Protein AF-A0AAW6M490-F1 (afdb_monomer_lite)

Sequence (82 aa):
MSAALLPPSEIAILLDIAADQRDYFCDICKNHRQTPIYNAYHQGRLQTKYELRQTVIKLAKAGSPAAEPLADKYMREQIVNE

pLDDT: mean 93.39, std 9.44, range [43.03, 97.94]

Secondary structure (DSSP, 8-state):
-GGGT--HHHHHHHTT--GGGHHHHHHHHHH-TTSHHHHHHHHHHHHHHHHHHHHHHHHHHTT-TTTHHHHHHHHHHH----

Radius of gyration: 16.76 Å; chains: 1; bounding box: 34×32×41 Å

Organism: NCBI:txid246787

Structure (mmCIF, N/CA/C/O backbone):
data_AF-A0AAW6M490-F1
#
_entry.id   AF-A0AAW6M490-F1
#
loop_
_atom_site.group_PDB
_atom_site.id
_atom_site.type_symbol
_atom_site.label_atom_id
_atom_site.label_alt_id
_atom_site.label_comp_id
_atom_site.label_asym_id
_atom_site.label_entity_id
_atom_site.label_seq_id
_atom_site.pdbx_PDB_ins_code
_atom_site.Cartn_x
_atom_site.Cartn_y
_atom_site.Cartn_z
_atom_site.occupancy
_atom_site.B_iso_or_equiv
_atom_site.auth_seq_id
_atom_site.auth_comp_id
_atom_site.auth_asym_id
_atom_site.auth_atom_id
_atom_site.pdbx_PDB_model_num
ATOM 1 N N . MET A 1 1 ? 4.077 -8.605 -5.188 1.00 77.44 1 MET A N 1
ATOM 2 C CA . MET A 1 1 ? 5.419 -8.077 -4.846 1.00 77.44 1 MET A CA 1
ATOM 3 C C . MET A 1 1 ? 5.346 -6.727 -4.142 1.00 77.44 1 MET A C 1
ATOM 5 O O . MET A 1 1 ? 5.741 -6.661 -2.991 1.00 77.44 1 MET A O 1
ATOM 9 N N . SER A 1 2 ? 4.768 -5.678 -4.738 1.00 81.31 2 SER A N 1
ATOM 10 C CA . SER A 1 2 ? 4.567 -4.386 -4.044 1.00 81.31 2 SER A CA 1
ATOM 11 C C . SER A 1 2 ? 3.641 -4.475 -2.822 1.00 81.31 2 SER A C 1
ATOM 13 O O . SER A 1 2 ? 3.862 -3.784 -1.832 1.00 81.31 2 SER A O 1
ATOM 15 N N . ALA A 1 3 ? 2.662 -5.385 -2.847 1.00 81.75 3 ALA A N 1
ATOM 16 C CA . ALA A 1 3 ? 1.821 -5.709 -1.691 1.00 81.75 3 ALA A CA 1
ATOM 17 C C . ALA A 1 3 ? 2.592 -6.339 -0.507 1.00 81.75 3 ALA A C 1
ATOM 19 O O . ALA A 1 3 ? 2.115 -6.346 0.621 1.00 81.75 3 ALA A O 1
ATOM 20 N N . ALA A 1 4 ? 3.816 -6.820 -0.723 1.00 91.00 4 ALA A N 1
ATOM 21 C CA . ALA A 1 4 ? 4.705 -7.239 0.361 1.00 91.00 4 ALA A CA 1
ATOM 22 C C . ALA A 1 4 ? 5.596 -6.084 0.864 1.00 91.00 4 ALA A C 1
ATOM 24 O O . ALA A 1 4 ? 6.549 -6.320 1.594 1.00 91.00 4 ALA A O 1
ATOM 25 N N . LEU A 1 5 ? 5.301 -4.839 0.464 1.00 91.44 5 LEU A N 1
ATOM 26 C CA . LEU A 1 5 ? 6.036 -3.621 0.828 1.00 91.44 5 LEU A CA 1
ATOM 27 C C . LEU A 1 5 ? 7.512 -3.605 0.393 1.00 91.44 5 LEU A C 1
ATOM 29 O O . LEU A 1 5 ? 8.308 -2.849 0.946 1.00 91.44 5 LEU A O 1
ATOM 33 N N . LEU A 1 6 ? 7.859 -4.378 -0.639 1.00 95.38 6 LEU A N 1
ATOM 34 C CA . LEU A 1 6 ? 9.199 -4.374 -1.223 1.00 95.38 6 LEU A CA 1
ATOM 35 C C . LEU A 1 6 ? 9.483 -3.054 -1.972 1.00 95.38 6 LEU A C 1
ATOM 37 O O . LEU A 1 6 ? 8.582 -2.517 -2.635 1.00 95.38 6 LEU A O 1
ATOM 41 N N . PRO A 1 7 ? 10.719 -2.528 -1.917 1.00 95.38 7 PRO A N 1
ATOM 42 C CA . PRO A 1 7 ? 11.127 -1.374 -2.706 1.00 95.38 7 PRO A CA 1
ATOM 43 C C . PRO A 1 7 ? 11.198 -1.713 -4.209 1.00 95.38 7 PRO A C 1
ATOM 45 O O . PRO A 1 7 ? 11.454 -2.864 -4.572 1.00 95.38 7 PRO A O 1
ATOM 48 N N . PRO A 1 8 ? 11.039 -0.723 -5.114 1.00 96.62 8 PRO A N 1
ATOM 49 C CA . PRO A 1 8 ? 11.085 -0.950 -6.561 1.00 96.62 8 PRO A CA 1
ATOM 50 C C . PRO A 1 8 ? 12.346 -1.673 -7.051 1.00 96.62 8 PRO A C 1
ATOM 52 O O . PRO A 1 8 ? 12.256 -2.483 -7.965 1.00 96.62 8 PRO A O 1
ATOM 55 N N . SER A 1 9 ? 13.501 -1.428 -6.426 1.00 96.81 9 SER A N 1
ATOM 56 C CA . SER A 1 9 ? 14.772 -2.071 -6.779 1.00 96.81 9 SER A CA 1
ATOM 57 C C . SER A 1 9 ? 14.752 -3.584 -6.559 1.00 96.81 9 SER A C 1
ATOM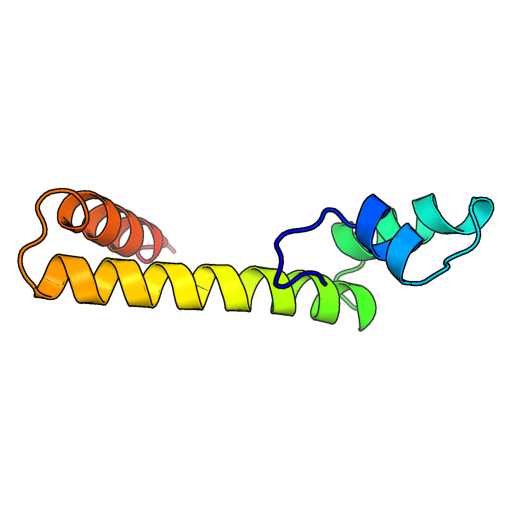 59 O O . SER A 1 9 ? 15.234 -4.334 -7.402 1.00 96.81 9 SER A O 1
ATOM 61 N N . GLU A 1 10 ? 14.159 -4.047 -5.458 1.00 97.25 10 GLU A N 1
ATOM 62 C CA . GLU A 1 10 ? 14.011 -5.476 -5.162 1.00 97.25 10 GLU A CA 1
ATOM 63 C C . GLU A 1 10 ? 12.940 -6.115 -6.044 1.00 97.25 10 GLU A C 1
ATOM 65 O O . GLU A 1 10 ? 13.133 -7.215 -6.552 1.00 97.25 10 GLU A O 1
ATOM 70 N N . ILE A 1 11 ? 11.838 -5.401 -6.299 1.00 96.88 11 ILE A N 1
ATOM 71 C CA . ILE A 1 11 ? 10.808 -5.849 -7.245 1.00 96.88 11 ILE A CA 1
ATOM 72 C C . ILE A 1 11 ? 11.412 -6.040 -8.641 1.00 96.88 11 ILE A C 1
ATOM 74 O O . ILE A 1 11 ? 11.097 -7.024 -9.300 1.00 96.88 11 ILE A O 1
ATOM 78 N N . ALA A 1 12 ? 12.296 -5.139 -9.079 1.00 97.31 12 ALA A N 1
ATOM 79 C CA . ALA A 1 12 ? 12.974 -5.254 -10.365 1.00 97.31 12 ALA A CA 1
ATOM 80 C C . ALA A 1 12 ? 13.861 -6.506 -10.445 1.00 97.31 12 ALA A C 1
ATOM 82 O O . ALA A 1 12 ? 13.899 -7.154 -11.486 1.00 97.31 12 ALA A O 1
ATOM 83 N N . ILE A 1 13 ? 14.536 -6.871 -9.347 1.00 97.00 13 ILE A N 1
ATOM 84 C CA . ILE A 1 13 ? 15.305 -8.121 -9.258 1.00 97.00 13 ILE A CA 1
ATOM 85 C C . ILE A 1 13 ? 14.371 -9.332 -9.346 1.00 97.00 13 ILE A C 1
ATOM 87 O O . ILE A 1 13 ? 14.644 -10.239 -10.116 1.00 97.00 13 ILE A O 1
ATOM 91 N N . LEU A 1 14 ? 13.259 -9.334 -8.603 1.00 96.81 14 LEU A N 1
ATOM 92 C CA . LEU A 1 14 ? 12.287 -10.438 -8.616 1.00 96.81 14 LEU A CA 1
ATOM 93 C C . LEU A 1 14 ? 11.558 -10.606 -9.957 1.00 96.81 14 LEU A C 1
ATOM 95 O O . LEU A 1 14 ? 11.045 -11.683 -10.241 1.00 96.81 14 LEU A O 1
ATOM 99 N N . LEU A 1 15 ? 11.473 -9.537 -10.749 1.00 96.31 15 LEU A N 1
ATOM 100 C CA . LEU A 1 15 ? 10.917 -9.538 -12.102 1.00 96.31 15 LEU A CA 1
ATOM 101 C C . LEU A 1 15 ? 11.958 -9.867 -13.182 1.00 96.31 15 LEU A C 1
ATOM 103 O O . LEU A 1 15 ? 11.642 -9.744 -14.363 1.00 96.31 15 LEU A O 1
ATOM 107 N N . ASP A 1 16 ? 13.186 -10.222 -12.794 1.00 97.38 16 ASP A N 1
ATOM 108 C CA . ASP A 1 16 ? 14.307 -10.474 -13.703 1.00 97.38 16 ASP A CA 1
ATOM 109 C C . ASP A 1 16 ? 14.580 -9.311 -14.679 1.00 97.38 16 ASP A C 1
ATOM 111 O O . ASP A 1 16 ? 15.030 -9.502 -15.810 1.00 97.38 16 ASP A O 1
ATOM 115 N N . ILE A 1 17 ? 14.349 -8.066 -14.239 1.00 96.94 17 ILE A N 1
ATOM 116 C CA . ILE A 1 17 ? 14.699 -6.875 -15.021 1.00 96.94 17 ILE A CA 1
ATOM 117 C C . ILE A 1 17 ? 16.226 -6.768 -15.101 1.00 96.94 17 ILE A C 1
ATOM 119 O O . ILE A 1 17 ? 16.933 -6.815 -14.079 1.00 96.94 17 ILE A O 1
ATOM 123 N N . ALA A 1 18 ? 16.728 -6.594 -16.327 1.00 97.62 18 ALA A N 1
ATOM 124 C CA . ALA A 1 18 ? 18.147 -6.438 -16.623 1.00 97.62 18 ALA A CA 1
ATOM 125 C C . ALA A 1 18 ? 18.761 -5.281 -15.819 1.00 97.62 18 ALA A C 1
ATOM 127 O O . ALA A 1 18 ? 18.115 -4.258 -15.591 1.00 97.62 18 ALA A O 1
ATOM 128 N N . ALA A 1 19 ? 19.999 -5.459 -15.344 1.00 96.56 19 ALA A N 1
ATOM 129 C CA . ALA A 1 19 ? 20.627 -4.556 -14.375 1.00 96.56 19 ALA A CA 1
ATOM 130 C C . ALA A 1 19 ? 20.690 -3.094 -14.852 1.00 96.56 19 ALA A C 1
ATOM 132 O O . ALA A 1 19 ? 20.455 -2.186 -14.060 1.00 96.56 19 ALA A O 1
ATOM 133 N N . ASP A 1 20 ? 20.930 -2.887 -16.143 1.00 97.19 20 ASP A N 1
ATOM 134 C CA . ASP A 1 20 ? 20.980 -1.595 -16.833 1.00 97.19 20 ASP A CA 1
ATOM 135 C C . ASP A 1 20 ? 19.610 -0.905 -16.971 1.00 97.19 20 ASP A C 1
ATOM 137 O O . ASP A 1 20 ? 19.544 0.301 -17.197 1.00 97.19 20 ASP A O 1
ATOM 141 N N . GLN A 1 21 ? 18.508 -1.636 -16.787 1.00 97.31 21 GLN A N 1
ATOM 142 C CA . GLN A 1 21 ? 17.138 -1.113 -16.870 1.00 97.31 21 GLN A CA 1
ATOM 143 C C . GLN A 1 21 ? 16.491 -0.862 -15.499 1.00 97.31 21 GLN A C 1
ATOM 145 O O . GLN A 1 21 ? 15.416 -0.258 -15.415 1.00 97.31 21 GLN A O 1
ATOM 150 N N . ARG A 1 22 ? 17.116 -1.309 -14.401 1.00 97.25 22 ARG A N 1
ATOM 151 C CA . ARG A 1 22 ? 16.519 -1.240 -13.053 1.00 97.25 22 ARG A CA 1
ATOM 152 C C . ARG A 1 22 ? 16.313 0.189 -12.569 1.00 97.25 22 ARG A C 1
ATOM 154 O O . ARG A 1 22 ? 15.283 0.470 -11.956 1.00 97.25 22 ARG A O 1
ATOM 161 N N . ASP A 1 23 ? 17.247 1.087 -12.869 1.00 97.56 23 ASP A N 1
ATOM 162 C CA . ASP A 1 23 ? 17.132 2.498 -12.489 1.00 97.56 23 ASP A CA 1
ATOM 163 C C . ASP A 1 23 ? 15.939 3.160 -13.179 1.00 97.56 23 ASP A C 1
ATOM 165 O O . ASP A 1 23 ? 15.155 3.856 -12.531 1.00 97.56 23 ASP A O 1
ATOM 169 N N . TYR A 1 24 ? 15.730 2.852 -14.462 1.00 97.50 24 TYR A N 1
ATOM 170 C CA . TYR A 1 24 ? 14.574 3.333 -15.211 1.00 97.50 24 TYR A CA 1
ATOM 171 C C . TYR A 1 24 ? 13.255 2.775 -14.655 1.00 97.50 24 TYR A C 1
ATOM 173 O O . TYR A 1 24 ? 12.304 3.527 -14.445 1.00 97.50 24 TYR A O 1
ATOM 181 N N . PHE A 1 25 ? 13.197 1.484 -14.310 1.00 97.75 25 PHE A N 1
ATOM 182 C CA . PHE A 1 25 ? 12.029 0.908 -13.632 1.00 97.75 25 PHE A CA 1
ATOM 183 C C . PHE A 1 25 ? 11.728 1.601 -12.291 1.00 97.75 25 PHE A C 1
ATOM 185 O O . PHE A 1 25 ? 10.570 1.899 -11.973 1.00 97.75 25 PHE A O 1
ATOM 192 N N . CYS A 1 26 ? 12.767 1.882 -11.501 1.00 97.50 26 CYS A N 1
ATOM 193 C CA . CYS A 1 26 ? 12.631 2.582 -10.227 1.00 97.50 26 CYS A CA 1
ATOM 194 C C . CYS A 1 26 ? 12.121 4.014 -10.415 1.00 97.50 26 CYS A C 1
ATOM 196 O O . CYS A 1 26 ? 11.295 4.469 -9.619 1.00 97.50 26 CYS A O 1
ATOM 198 N N . ASP A 1 27 ? 12.594 4.708 -11.449 1.00 97.94 27 ASP A N 1
ATOM 199 C CA . ASP A 1 27 ? 12.123 6.040 -11.822 1.00 97.94 27 ASP A CA 1
ATOM 200 C C . ASP A 1 27 ? 10.640 6.016 -12.215 1.00 97.94 27 ASP A C 1
ATOM 202 O O . ASP A 1 27 ? 9.846 6.777 -11.653 1.00 97.94 27 ASP A O 1
ATOM 206 N N . ILE A 1 28 ? 10.224 5.061 -13.059 1.00 97.56 28 ILE A N 1
ATOM 207 C CA . ILE A 1 28 ? 8.815 4.867 -13.436 1.00 97.56 28 ILE A CA 1
ATOM 208 C C . ILE A 1 28 ? 7.929 4.706 -12.197 1.00 97.56 28 ILE A C 1
ATOM 210 O O . ILE A 1 28 ? 6.940 5.425 -12.046 1.00 97.56 28 ILE A O 1
ATOM 214 N N . CYS A 1 29 ? 8.310 3.819 -11.272 1.00 96.69 29 CYS A N 1
ATOM 215 C CA . CYS A 1 29 ? 7.567 3.586 -10.031 1.00 96.69 29 CYS A CA 1
ATOM 216 C C . CYS A 1 29 ? 7.414 4.851 -9.162 1.00 96.69 29 CYS A C 1
ATOM 218 O O . CYS A 1 29 ? 6.456 4.955 -8.392 1.00 96.69 29 CYS A O 1
ATOM 220 N N . LYS A 1 30 ? 8.344 5.810 -9.244 1.00 95.50 30 LYS A N 1
ATOM 221 C CA . LYS A 1 30 ? 8.358 7.017 -8.400 1.00 95.50 30 LYS A CA 1
ATOM 222 C C . LYS A 1 30 ? 7.672 8.212 -9.054 1.00 95.50 30 LYS A C 1
ATOM 224 O O . LYS A 1 30 ? 6.883 8.886 -8.392 1.00 95.50 30 LYS A O 1
ATOM 229 N N . ASN A 1 31 ? 7.955 8.457 -10.330 1.00 96.19 31 ASN A N 1
ATOM 230 C CA . ASN A 1 31 ? 7.709 9.755 -10.955 1.00 96.19 31 ASN A CA 1
ATOM 231 C C . ASN A 1 31 ? 6.663 9.709 -12.079 1.00 96.19 31 ASN A C 1
ATOM 233 O O . ASN A 1 31 ? 5.985 10.704 -12.336 1.00 96.19 31 ASN A O 1
ATOM 237 N N . HIS A 1 32 ? 6.451 8.556 -12.715 1.00 95.12 32 HIS A N 1
ATOM 238 C CA . HIS A 1 32 ? 5.683 8.476 -13.962 1.00 95.12 32 HIS A CA 1
ATOM 239 C C . HIS A 1 32 ? 4.218 8.102 -13.717 1.00 95.12 32 HIS A C 1
ATOM 241 O O . HIS A 1 32 ? 3.767 7.013 -14.073 1.00 95.12 32 HIS A O 1
ATOM 247 N N . ARG A 1 33 ? 3.458 9.032 -13.124 1.00 94.94 33 ARG A N 1
ATOM 248 C CA . ARG A 1 33 ? 2.071 8.826 -12.643 1.00 94.94 33 ARG A CA 1
ATOM 249 C C . ARG A 1 33 ? 1.065 8.332 -13.685 1.00 94.94 33 ARG A C 1
ATOM 251 O O . ARG A 1 33 ? 0.033 7.782 -13.326 1.00 94.94 33 ARG A O 1
ATOM 258 N N . GLN A 1 34 ? 1.345 8.555 -14.964 1.00 94.25 34 GLN A N 1
ATOM 259 C CA . GLN A 1 34 ? 0.463 8.168 -16.067 1.00 94.25 34 GLN A CA 1
ATOM 260 C C . GLN A 1 34 ? 0.747 6.752 -16.591 1.00 94.25 34 GLN A C 1
ATOM 262 O O . GLN A 1 34 ? 0.069 6.287 -17.502 1.00 94.25 34 GLN A O 1
ATOM 267 N N . THR A 1 35 ? 1.739 6.052 -16.033 1.00 95.69 35 THR A N 1
ATOM 268 C CA . THR A 1 35 ? 2.119 4.718 -16.506 1.00 95.69 35 THR A CA 1
ATOM 269 C C . THR A 1 35 ? 1.370 3.607 -15.762 1.00 95.69 35 THR A C 1
ATOM 271 O O . THR A 1 35 ? 1.143 3.703 -14.551 1.00 95.69 35 THR A O 1
ATOM 274 N N . PRO A 1 36 ? 1.048 2.489 -16.439 1.00 95.94 36 PRO A N 1
ATOM 275 C CA . PRO A 1 36 ? 0.483 1.313 -15.778 1.00 95.94 36 PRO A CA 1
ATOM 276 C C . PRO A 1 36 ? 1.392 0.737 -14.683 1.00 95.94 36 PRO A C 1
ATOM 278 O O . PRO A 1 36 ? 0.900 0.269 -13.660 1.00 95.94 36 PRO A O 1
ATOM 281 N N . ILE A 1 37 ? 2.716 0.807 -14.867 1.00 95.12 37 ILE A N 1
ATOM 282 C CA . ILE A 1 37 ? 3.709 0.320 -13.895 1.00 95.12 37 ILE A CA 1
ATOM 283 C C . ILE A 1 37 ? 3.638 1.128 -12.597 1.00 95.12 37 ILE A C 1
ATOM 285 O O . ILE A 1 37 ? 3.588 0.537 -11.517 1.00 95.12 37 ILE A O 1
ATOM 289 N N . TYR A 1 38 ? 3.577 2.463 -12.689 1.00 96.81 38 TYR A N 1
ATOM 290 C CA . TYR A 1 38 ? 3.376 3.324 -11.523 1.00 96.81 38 TYR A CA 1
ATOM 291 C C . TYR A 1 38 ? 2.111 2.913 -10.765 1.00 96.81 38 TYR A C 1
ATOM 293 O O . TYR A 1 38 ? 2.169 2.637 -9.564 1.00 96.81 38 TYR A O 1
ATOM 301 N N . ASN A 1 39 ? 0.985 2.795 -11.472 1.00 95.88 39 ASN A N 1
ATOM 302 C CA . ASN A 1 39 ? -0.285 2.425 -10.855 1.00 95.88 39 ASN A CA 1
ATOM 303 C C . ASN A 1 39 ? -0.213 1.052 -10.182 1.00 95.88 39 ASN A C 1
ATOM 305 O O . ASN A 1 39 ? -0.599 0.938 -9.024 1.00 95.88 39 ASN A O 1
ATOM 309 N N . ALA A 1 40 ? 0.346 0.035 -10.839 1.00 94.56 40 ALA A N 1
ATOM 310 C CA . ALA A 1 40 ? 0.477 -1.305 -10.268 1.00 94.56 40 ALA A CA 1
ATOM 311 C C . ALA A 1 40 ? 1.368 -1.331 -9.009 1.00 94.56 40 ALA A C 1
ATOM 313 O O . ALA A 1 40 ? 1.035 -1.975 -8.006 1.00 94.56 40 ALA A O 1
ATOM 314 N N . TYR A 1 41 ? 2.491 -0.604 -9.023 1.00 95.75 41 TYR A N 1
ATOM 315 C CA . TYR A 1 41 ? 3.373 -0.487 -7.862 1.00 95.75 41 TYR A CA 1
ATOM 316 C C . TYR A 1 41 ? 2.658 0.176 -6.675 1.00 95.75 41 TYR A C 1
ATOM 318 O O . TYR A 1 41 ? 2.654 -0.379 -5.570 1.00 95.75 41 TYR A O 1
ATOM 326 N N . HIS A 1 42 ? 2.013 1.327 -6.889 1.00 96.00 42 HIS A N 1
ATOM 327 C CA . HIS A 1 42 ? 1.324 2.054 -5.816 1.00 96.00 42 HIS A CA 1
ATOM 328 C C . HIS A 1 42 ? 0.050 1.354 -5.352 1.00 96.00 42 HIS A C 1
A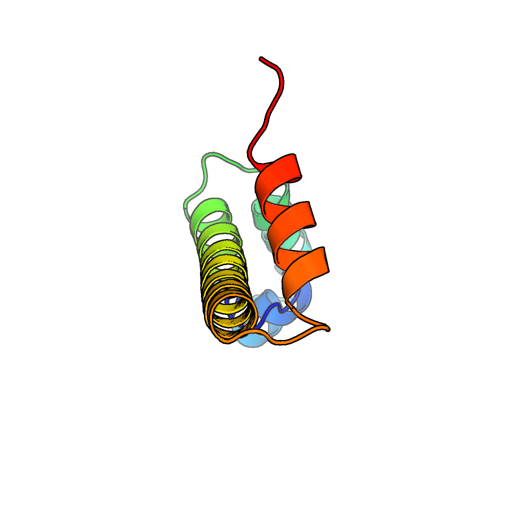TOM 330 O O . HIS A 1 42 ? -0.185 1.298 -4.147 1.00 96.00 42 HIS A O 1
ATOM 336 N N . GLN A 1 43 ? -0.727 0.758 -6.257 1.00 95.44 43 GLN A N 1
ATOM 337 C CA . GLN A 1 43 ? -1.929 -0.004 -5.919 1.00 95.44 43 GLN A CA 1
ATOM 338 C C . GLN A 1 43 ? -1.603 -1.138 -4.951 1.00 95.44 43 GLN A C 1
ATOM 340 O O . GLN A 1 43 ? -2.253 -1.249 -3.916 1.00 95.44 43 GLN A O 1
ATOM 345 N N . GLY A 1 44 ? -0.564 -1.934 -5.225 1.00 94.25 44 GLY A N 1
ATOM 346 C CA . GLY A 1 44 ? -0.175 -3.009 -4.311 1.00 94.25 44 GLY A CA 1
ATOM 347 C C . GLY A 1 44 ? 0.222 -2.493 -2.924 1.00 94.25 44 GLY A C 1
ATOM 348 O O . GLY A 1 44 ? -0.205 -3.052 -1.921 1.00 94.25 44 GLY A O 1
ATOM 349 N N . ARG A 1 45 ? 0.967 -1.382 -2.840 1.00 95.44 45 ARG A N 1
ATOM 350 C CA . ARG A 1 45 ? 1.328 -0.769 -1.544 1.00 95.44 45 ARG A CA 1
ATOM 351 C C . ARG A 1 45 ? 0.113 -0.235 -0.787 1.00 95.44 45 ARG A C 1
ATOM 353 O O . ARG A 1 45 ? 0.032 -0.374 0.435 1.00 95.44 45 ARG A O 1
ATOM 360 N N . LEU A 1 46 ? -0.812 0.407 -1.499 1.00 95.56 46 LEU A N 1
ATOM 361 C CA . LEU A 1 46 ? -2.039 0.952 -0.923 1.00 95.56 46 LEU A CA 1
ATOM 362 C C . LEU A 1 46 ? -2.973 -0.156 -0.441 1.00 95.56 46 LEU A C 1
ATOM 364 O O . LEU A 1 46 ? -3.554 -0.007 0.631 1.00 95.56 46 LEU A O 1
ATOM 368 N N . GLN A 1 47 ? -3.054 -1.269 -1.170 1.00 96.19 47 GLN A N 1
ATOM 369 C CA . GLN A 1 47 ? -3.835 -2.441 -0.784 1.00 96.19 47 GLN A CA 1
ATOM 370 C C . GLN A 1 47 ? -3.388 -2.981 0.582 1.00 96.19 47 GLN A C 1
ATOM 372 O O . GLN A 1 47 ? -4.193 -3.080 1.504 1.00 96.19 47 GLN A O 1
ATOM 377 N N . THR A 1 48 ? -2.088 -3.204 0.776 1.00 95.69 48 THR A N 1
ATOM 378 C CA . THR A 1 48 ? -1.554 -3.669 2.067 1.00 95.69 48 THR A CA 1
ATOM 379 C C . THR A 1 48 ? -1.762 -2.646 3.175 1.00 95.69 48 THR A C 1
ATOM 381 O O . THR A 1 48 ? -2.148 -2.991 4.290 1.00 95.69 48 THR A O 1
ATOM 384 N N . LYS A 1 49 ? -1.551 -1.353 2.882 1.00 95.06 49 LYS A N 1
ATOM 385 C CA . LYS A 1 49 ? -1.836 -0.280 3.846 1.00 95.06 49 LYS A CA 1
ATOM 386 C C . LYS A 1 49 ? -3.308 -0.305 4.272 1.00 95.06 49 LYS A C 1
ATOM 388 O O . LYS A 1 49 ? -3.592 -0.115 5.453 1.00 95.06 49 LYS A O 1
ATOM 393 N N . TYR A 1 50 ? -4.226 -0.530 3.337 1.00 95.94 50 TYR A N 1
ATOM 394 C CA . TYR A 1 50 ? -5.656 -0.644 3.604 1.00 95.94 50 TYR A CA 1
ATOM 395 C C . TYR A 1 50 ? -5.973 -1.846 4.502 1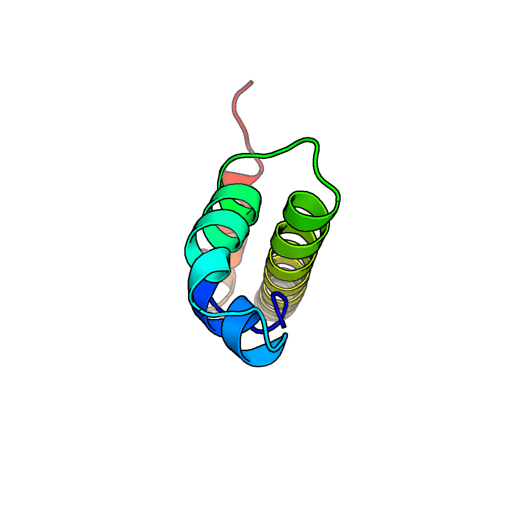.00 95.94 50 TYR A C 1
ATOM 397 O O . TYR A 1 50 ? -6.606 -1.667 5.541 1.00 95.94 50 TYR A O 1
ATOM 405 N N . GLU A 1 51 ? -5.464 -3.033 4.176 1.00 96.50 51 GLU A N 1
ATOM 406 C CA . GLU A 1 51 ? -5.675 -4.265 4.953 1.00 96.50 51 GLU A CA 1
ATOM 407 C C . GLU A 1 51 ? -5.151 -4.147 6.395 1.00 96.50 51 GLU A C 1
ATOM 409 O O . GLU A 1 51 ? -5.833 -4.513 7.362 1.00 96.50 51 GLU A O 1
ATOM 414 N N . LEU A 1 52 ? -3.966 -3.551 6.567 1.00 96.12 52 LEU A N 1
ATOM 415 C CA . LEU A 1 52 ? -3.406 -3.268 7.890 1.00 96.12 52 LEU A CA 1
ATOM 416 C C . LEU A 1 52 ? -4.300 -2.302 8.677 1.00 96.12 52 LEU A C 1
ATOM 418 O O . LEU A 1 52 ? -4.596 -2.548 9.847 1.00 96.12 52 LEU A O 1
ATOM 422 N N . ARG A 1 53 ? -4.793 -1.231 8.040 1.00 96.38 53 ARG A N 1
ATOM 423 C CA . ARG A 1 53 ? -5.717 -0.286 8.688 1.00 96.38 53 ARG A CA 1
ATOM 424 C C . ARG A 1 53 ? -7.034 -0.939 9.077 1.00 96.38 53 ARG A C 1
ATOM 426 O O . ARG A 1 53 ? -7.517 -0.680 10.175 1.00 96.38 53 ARG A O 1
ATOM 433 N N . GLN A 1 54 ? -7.600 -1.798 8.233 1.00 97.38 54 GLN A N 1
ATOM 434 C CA . GLN A 1 54 ? -8.811 -2.546 8.577 1.00 97.38 54 GLN A CA 1
ATOM 435 C C . GLN A 1 54 ? -8.605 -3.404 9.826 1.00 97.38 54 GLN A C 1
ATOM 437 O O . GLN A 1 54 ? -9.461 -3.414 10.712 1.00 97.38 54 GLN A O 1
ATOM 442 N N . THR A 1 55 ? -7.459 -4.079 9.924 1.00 97.44 55 THR A N 1
ATOM 443 C CA . THR A 1 55 ? -7.113 -4.898 11.092 1.00 97.44 55 THR A CA 1
ATOM 444 C C . THR A 1 55 ? -7.007 -4.047 12.354 1.00 97.44 55 THR A C 1
ATOM 446 O O . THR A 1 55 ? -7.617 -4.377 13.370 1.00 97.44 55 THR A O 1
ATOM 449 N N . VAL A 1 56 ? -6.309 -2.910 12.282 1.00 97.62 56 VAL A N 1
ATOM 450 C CA . VAL A 1 56 ? -6.200 -1.967 13.406 1.00 97.62 56 VAL A CA 1
ATOM 451 C C . VAL A 1 56 ? -7.575 -1.447 13.831 1.00 97.62 56 VAL A C 1
ATOM 453 O O . VAL A 1 56 ? -7.889 -1.471 15.015 1.00 97.62 56 VAL A O 1
ATOM 456 N N . ILE A 1 57 ? -8.434 -1.048 12.887 1.00 97.25 57 ILE A N 1
ATOM 457 C CA . ILE A 1 57 ? -9.796 -0.579 13.191 1.00 97.25 57 ILE A CA 1
ATOM 458 C C . ILE A 1 57 ? -10.618 -1.685 13.860 1.00 97.25 57 ILE A C 1
ATOM 460 O O . ILE A 1 57 ? -11.348 -1.418 14.814 1.00 97.25 57 ILE A O 1
ATOM 464 N N . LYS A 1 58 ? -10.505 -2.932 13.387 1.00 97.94 58 LYS A N 1
ATOM 465 C CA . LYS A 1 58 ? -11.189 -4.078 13.997 1.00 97.94 58 LYS A CA 1
ATOM 466 C C . LYS A 1 58 ? -10.746 -4.285 15.449 1.00 97.94 58 LYS A C 1
ATOM 468 O O . LYS A 1 58 ? -11.597 -4.509 16.303 1.00 97.94 58 LYS A O 1
ATOM 473 N N . LEU A 1 59 ? -9.446 -4.178 15.728 1.00 97.94 59 LEU A N 1
ATOM 474 C C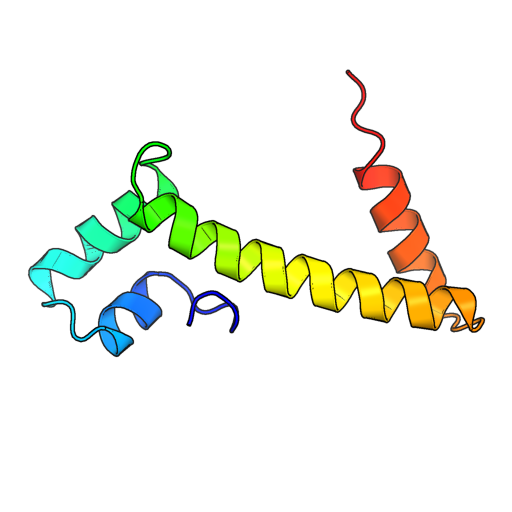A . LEU A 1 59 ? -8.892 -4.296 17.081 1.00 97.94 59 LEU A CA 1
ATOM 475 C C . LEU A 1 59 ? -9.310 -3.130 17.985 1.00 97.94 59 LEU A C 1
ATOM 477 O O . LEU A 1 59 ? -9.678 -3.359 19.133 1.00 97.94 59 LEU A O 1
ATOM 481 N N . ALA A 1 60 ? -9.308 -1.900 17.469 1.00 97.62 60 ALA A N 1
ATOM 482 C CA . ALA A 1 60 ? -9.757 -0.725 18.213 1.00 97.62 60 ALA A CA 1
ATOM 483 C C . ALA A 1 60 ? -11.239 -0.846 18.601 1.00 97.62 60 ALA A C 1
ATOM 485 O O . ALA A 1 60 ? -11.595 -0.655 19.756 1.00 97.62 60 ALA A O 1
ATOM 486 N N . LYS A 1 61 ? -12.103 -1.284 17.673 1.00 96.56 61 LYS A N 1
ATOM 487 C CA . LYS A 1 61 ? -13.528 -1.547 17.958 1.00 96.56 61 LYS A CA 1
ATOM 488 C C . LYS A 1 61 ? -13.756 -2.663 18.981 1.00 96.56 61 LYS A C 1
ATOM 490 O O . LYS A 1 61 ? -14.812 -2.699 19.601 1.00 96.56 61 LYS A O 1
ATOM 495 N N . ALA A 1 62 ? -12.792 -3.568 19.145 1.00 97.62 62 ALA A N 1
ATOM 496 C CA . ALA A 1 62 ? -12.811 -4.604 20.174 1.00 97.62 62 ALA A CA 1
ATOM 497 C C . ALA A 1 62 ? -12.257 -4.124 21.534 1.00 97.62 62 ALA A C 1
ATOM 499 O O . ALA A 1 62 ? -12.172 -4.928 22.458 1.00 97.62 62 ALA A O 1
ATOM 500 N N . GLY A 1 63 ? -11.875 -2.846 21.661 1.00 95.94 63 GLY A N 1
ATOM 501 C CA . GLY A 1 63 ? -11.357 -2.248 22.896 1.00 95.94 63 GLY A CA 1
ATOM 502 C C . GLY A 1 63 ? -9.865 -2.484 23.135 1.00 95.94 63 GLY A C 1
ATOM 503 O O . GLY A 1 63 ? -9.429 -2.532 24.282 1.00 95.94 63 GLY A O 1
ATOM 504 N N . SER A 1 64 ? -9.069 -2.712 22.081 1.00 97.62 64 SER A N 1
ATOM 505 C CA . SER A 1 64 ? -7.615 -2.864 22.220 1.00 97.62 64 SER A CA 1
ATOM 506 C C . SER A 1 64 ? -6.947 -1.514 22.535 1.00 97.62 64 SER A C 1
ATOM 508 O O . SER A 1 64 ? -6.896 -0.658 21.643 1.00 97.62 64 SER A O 1
ATOM 510 N N . PRO A 1 65 ? -6.318 -1.338 23.719 1.00 96.25 65 PRO A N 1
ATOM 511 C CA . PRO A 1 65 ? -5.747 -0.046 24.118 1.00 96.25 65 PRO A CA 1
ATOM 512 C C . PRO A 1 65 ? -4.623 0.445 23.196 1.00 96.25 65 PRO A C 1
ATOM 514 O O . PRO A 1 65 ? -4.396 1.642 23.056 1.00 96.25 65 PRO A O 1
ATOM 517 N N . ALA A 1 66 ? -3.906 -0.477 22.545 1.00 95.19 66 ALA A N 1
ATOM 518 C CA . ALA A 1 66 ? -2.833 -0.140 21.611 1.00 95.19 66 ALA A CA 1
ATOM 519 C C . ALA A 1 66 ? -3.351 0.273 20.219 1.00 95.19 66 ALA A C 1
ATOM 521 O O . ALA A 1 66 ? -2.663 0.992 19.493 1.00 95.19 66 ALA A O 1
ATOM 522 N N . ALA A 1 67 ? -4.544 -0.185 19.828 1.00 96.94 67 ALA A N 1
ATOM 523 C CA . ALA A 1 67 ? -5.111 0.076 18.506 1.00 96.94 67 ALA A CA 1
ATOM 524 C C . ALA A 1 67 ? -5.933 1.372 18.456 1.00 96.94 67 ALA A C 1
ATOM 526 O O . ALA A 1 67 ? -5.946 2.036 17.420 1.00 96.94 67 ALA A O 1
ATOM 527 N N . GLU A 1 68 ? -6.579 1.753 19.559 1.00 95.56 68 GLU A N 1
ATOM 528 C CA . GLU A 1 68 ? -7.355 2.996 19.687 1.00 95.56 68 GLU A CA 1
ATOM 529 C C . GLU A 1 68 ? -6.582 4.264 19.262 1.00 95.56 68 GLU A C 1
ATOM 531 O O . GLU A 1 68 ? -7.047 4.948 18.347 1.00 95.56 68 GLU A O 1
ATOM 536 N N . PRO A 1 69 ? -5.366 4.559 19.777 1.00 96.88 69 PRO A N 1
ATOM 537 C CA . PRO A 1 69 ? -4.633 5.760 19.365 1.00 96.88 69 PRO A CA 1
ATOM 538 C C . PRO A 1 69 ? -4.208 5.733 17.887 1.00 96.88 69 PRO A C 1
ATOM 540 O O . PRO A 1 69 ? -4.064 6.783 17.255 1.00 96.88 69 PRO A O 1
ATOM 543 N N . LEU A 1 70 ? -4.009 4.543 17.304 1.00 96.44 70 LEU A N 1
ATOM 544 C CA . LEU A 1 70 ? -3.716 4.403 15.875 1.00 96.44 70 LEU A CA 1
ATOM 545 C C . LEU A 1 70 ? -4.959 4.675 15.022 1.00 96.44 70 LEU A C 1
ATOM 547 O O . LEU A 1 70 ? -4.847 5.337 13.990 1.00 96.44 70 LEU A O 1
ATOM 551 N N . ALA A 1 71 ? -6.131 4.201 15.451 1.00 95.50 71 ALA A N 1
ATOM 552 C CA . ALA A 1 71 ? -7.397 4.491 14.790 1.00 95.50 71 ALA A CA 1
ATOM 553 C C . ALA A 1 71 ? -7.707 5.998 14.821 1.00 95.50 71 ALA A C 1
ATOM 555 O O . ALA A 1 71 ? -7.996 6.570 13.768 1.00 95.50 71 ALA A O 1
ATOM 556 N N . ASP A 1 72 ? -7.523 6.658 15.969 1.00 94.50 72 ASP A N 1
ATOM 557 C CA . ASP A 1 72 ? -7.654 8.116 16.102 1.00 94.50 72 ASP A CA 1
ATOM 558 C C . ASP A 1 72 ? -6.714 8.866 15.154 1.00 94.50 72 ASP A C 1
ATOM 560 O O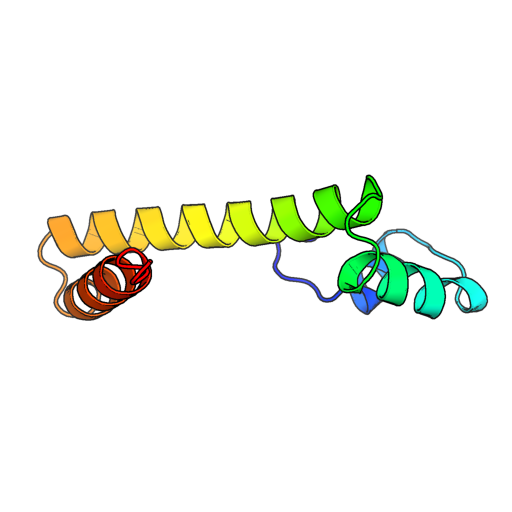 . ASP A 1 72 ? -7.116 9.812 14.471 1.00 94.50 72 ASP A O 1
ATOM 564 N N . LYS A 1 73 ? -5.452 8.427 15.064 1.00 94.44 73 LYS A N 1
ATOM 565 C CA . LYS A 1 73 ? -4.491 8.987 14.109 1.00 94.44 73 LYS A CA 1
ATOM 566 C C . LYS A 1 73 ? -4.989 8.839 12.669 1.00 94.44 73 LYS A C 1
ATOM 568 O O . LYS A 1 73 ? -4.929 9.805 11.912 1.00 94.44 73 LYS A O 1
ATOM 573 N N . TYR A 1 74 ? -5.490 7.664 12.285 1.00 94.19 74 TYR A N 1
ATOM 574 C CA . TYR A 1 74 ? -6.004 7.439 10.931 1.00 94.19 74 TYR A CA 1
ATOM 575 C C . TYR A 1 74 ? -7.219 8.311 10.616 1.00 94.19 74 TYR A C 1
ATOM 577 O O . TYR A 1 74 ? -7.312 8.794 9.491 1.00 94.19 74 TYR A O 1
ATOM 585 N N . MET A 1 75 ? -8.106 8.546 11.586 1.00 91.19 75 MET A N 1
ATOM 586 C CA . MET A 1 75 ? -9.240 9.458 11.421 1.00 91.19 75 MET A CA 1
ATOM 587 C C . MET A 1 75 ? -8.773 10.897 11.185 1.00 91.19 75 MET A C 1
ATOM 589 O O . MET A 1 75 ? -9.252 11.547 10.262 1.00 91.19 75 MET A O 1
ATOM 593 N N . ARG A 1 76 ? -7.786 11.384 11.950 1.00 91.75 76 ARG A N 1
ATOM 594 C CA . ARG A 1 76 ? -7.218 12.731 11.744 1.00 91.75 76 ARG A CA 1
ATOM 595 C C . ARG A 1 76 ? -6.570 12.890 10.373 1.00 91.75 76 ARG A C 1
ATOM 597 O O . ARG A 1 76 ? -6.707 13.937 9.763 1.00 91.75 76 ARG A O 1
ATOM 604 N N . GLU A 1 77 ? -5.901 11.856 9.870 1.00 90.56 77 GLU A N 1
ATOM 605 C CA . GLU A 1 77 ? -5.317 11.870 8.522 1.00 90.56 77 GLU A CA 1
ATOM 606 C C . GLU A 1 77 ? -6.369 11.891 7.398 1.00 90.56 77 GLU A C 1
ATOM 608 O O . GLU A 1 77 ? -6.050 12.320 6.292 1.00 90.56 77 GLU A O 1
ATOM 613 N N . GLN A 1 78 ? -7.595 11.406 7.644 1.00 83.69 78 GLN A N 1
ATOM 614 C CA . GLN A 1 78 ? -8.700 11.519 6.682 1.00 83.69 78 GLN A CA 1
ATOM 615 C C . GLN A 1 78 ? -9.278 12.930 6.621 1.00 83.69 78 GLN A C 1
ATOM 617 O O . GLN A 1 78 ? -9.820 13.308 5.584 1.00 83.69 78 GLN A O 1
ATOM 622 N N . ILE A 1 79 ? -9.163 13.695 7.711 1.00 77.12 79 ILE A N 1
ATOM 623 C CA . ILE A 1 79 ? -9.520 15.112 7.756 1.00 77.12 79 ILE A CA 1
ATOM 624 C C . ILE A 1 79 ? -8.411 15.873 7.025 1.00 77.12 79 ILE A C 1
ATOM 626 O O . ILE A 1 79 ? -7.523 16.488 7.611 1.00 77.12 79 ILE A O 1
ATOM 630 N N . VAL A 1 80 ? -8.426 15.762 5.702 1.00 58.59 80 VAL A N 1
ATOM 631 C CA . VAL A 1 80 ? -7.746 16.709 4.834 1.00 58.59 80 VAL A CA 1
ATOM 632 C C . VAL A 1 80 ? -8.524 18.013 4.987 1.00 58.59 80 VAL A C 1
ATOM 634 O O . VAL A 1 80 ? -9.694 18.072 4.618 1.00 58.59 80 VAL A O 1
ATOM 637 N N . ASN A 1 81 ? -7.899 19.027 5.590 1.00 49.16 81 ASN A N 1
ATOM 638 C CA . ASN A 1 81 ? -8.309 20.406 5.351 1.00 49.16 81 ASN A CA 1
ATOM 639 C C . ASN A 1 81 ? -8.213 20.619 3.835 1.00 49.16 81 ASN A C 1
ATOM 641 O O . ASN A 1 81 ? -7.102 20.593 3.297 1.00 49.16 81 A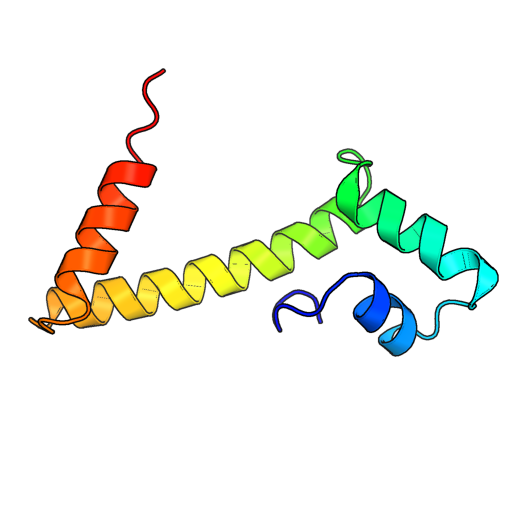SN A O 1
ATOM 645 N N . GLU A 1 82 ? -9.359 20.737 3.163 1.00 43.03 82 GLU A N 1
ATOM 646 C CA . GLU A 1 82 ? -9.426 21.476 1.899 1.00 43.03 82 GLU A CA 1
ATOM 647 C C . GLU A 1 82 ? -8.968 22.924 2.121 1.00 43.03 82 GLU A C 1
ATOM 649 O O . GLU A 1 82 ? -9.298 23.499 3.188 1.00 43.03 82 GLU A O 1
#

Foldseek 3Di:
DLLVVDQQLVVCVVVVPDPVCSVVSNCCCPPVCPDPSVVVNVVSPVVNVVVVLVVLVVCVVVVNPVSVVVVVVVVVVVPDDD